Protein AF-A0A1E3PHH9-F1 (afdb_monomer_lite)

Sequence (94 aa):
MHPKLHEQRFKNCEDLVLALEECHAQNFIPRAFGLCNNISDDLTLCLRQVRKDAAKENMMKARERRKALEQRWKEIDEETYGKDMYLKNIAKKA

Foldseek 3Di:
DDDPCPDPLNPVLVVLVVLLVVQVVPDPVCVVVVVCVVSVVVSVVSVVVSVVVVVVVVVVVVVVVVVVVVVVVQVVCCVVQNPPNPNVVVVVVD

InterPro domains:
  IPR013892 Cytochrome c oxidase biogenesis protein Cmc1-like [PF08583] (1-70)

pLDDT: mean 87.53, std 9.21, range [51.81, 97.88]

Organism: NCBI:txid857566

Structure (mmCIF, N/CA/C/O backbone):
data_AF-A0A1E3PHH9-F1
#
_entry.id   AF-A0A1E3PHH9-F1
#
loop_
_atom_site.group_PDB
_atom_site.id
_atom_site.type_symbol
_atom_site.label_atom_id
_atom_site.label_alt_id
_atom_site.label_comp_id
_atom_site.label_asym_id
_atom_site.label_entity_id
_atom_site.label_seq_id
_atom_site.pdbx_PDB_ins_code
_atom_site.Cartn_x
_atom_site.Cartn_y
_atom_site.Cartn_z
_atom_site.occupancy
_atom_site.B_iso_or_equiv
_atom_site.auth_seq_id
_atom_site.auth_comp_id
_atom_site.auth_asym_id
_atom_site.auth_atom_id
_atom_site.pdbx_PDB_model_num
ATOM 1 N N . MET A 1 1 ? 14.308 -8.623 -12.612 1.00 51.81 1 MET A N 1
ATOM 2 C CA . MET A 1 1 ? 13.678 -9.682 -11.795 1.00 51.81 1 MET A CA 1
ATOM 3 C C . MET A 1 1 ? 12.429 -9.077 -11.187 1.00 51.81 1 MET A C 1
ATOM 5 O O . MET A 1 1 ? 12.540 -8.343 -10.212 1.00 51.81 1 MET A O 1
ATOM 9 N N . HIS A 1 2 ? 11.276 -9.274 -11.823 1.00 57.38 2 HIS A N 1
ATOM 10 C CA . HIS A 1 2 ? 10.011 -8.715 -11.350 1.00 57.38 2 HIS A CA 1
ATOM 11 C C . HIS A 1 2 ? 9.404 -9.676 -10.306 1.00 57.38 2 HIS A C 1
ATOM 13 O O . HIS A 1 2 ? 9.485 -10.891 -10.500 1.00 57.38 2 HIS A O 1
ATOM 19 N N . PRO A 1 3 ? 8.843 -9.192 -9.182 1.00 62.78 3 PRO A N 1
ATOM 20 C CA . PRO A 1 3 ? 8.026 -10.025 -8.294 1.00 62.78 3 PRO A CA 1
ATOM 21 C C . PRO A 1 3 ? 6.794 -10.595 -9.033 1.00 62.78 3 PRO A C 1
ATOM 23 O O . PRO A 1 3 ? 6.609 -10.364 -10.222 1.00 62.78 3 PRO A O 1
ATOM 26 N N . LYS A 1 4 ? 5.927 -11.362 -8.361 1.00 63.22 4 LYS A N 1
ATOM 27 C CA . LYS A 1 4 ? 4.693 -11.884 -8.979 1.00 63.22 4 LYS A CA 1
ATOM 28 C C . LYS A 1 4 ? 3.710 -10.741 -9.296 1.00 63.2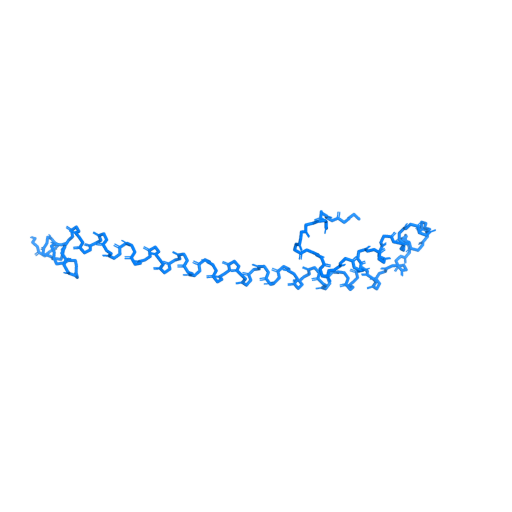2 4 LYS A C 1
ATOM 30 O O . LYS A 1 4 ? 2.824 -10.452 -8.498 1.00 63.22 4 LYS A O 1
ATOM 35 N N . LEU A 1 5 ? 3.870 -10.073 -10.442 1.00 69.50 5 LEU A N 1
ATOM 36 C CA . LEU A 1 5 ? 3.017 -8.950 -10.855 1.00 69.50 5 LEU A CA 1
ATOM 37 C C . LEU A 1 5 ? 1.666 -9.379 -11.452 1.00 69.50 5 LEU A C 1
ATOM 39 O O . LEU A 1 5 ? 0.803 -8.535 -11.638 1.00 69.50 5 LEU A O 1
ATOM 43 N N . HIS A 1 6 ? 1.423 -10.677 -11.652 1.00 65.75 6 HIS A N 1
ATOM 44 C CA . HIS A 1 6 ? 0.123 -11.192 -12.113 1.00 65.75 6 HIS A CA 1
ATOM 45 C C . HIS A 1 6 ? -0.988 -11.172 -11.044 1.00 65.75 6 HIS A C 1
ATOM 47 O O . HIS A 1 6 ? -2.103 -11.629 -11.294 1.00 65.75 6 HIS A O 1
ATOM 53 N N . GLU A 1 7 ? -0.719 -10.682 -9.831 1.00 74.06 7 GLU A N 1
ATOM 54 C CA . GLU A 1 7 ? -1.771 -10.515 -8.827 1.00 74.06 7 GLU A CA 1
ATOM 55 C C . GLU A 1 7 ? -2.735 -9.386 -9.226 1.00 74.06 7 GLU A C 1
ATOM 57 O O . GLU A 1 7 ? -2.317 -8.323 -9.681 1.00 74.06 7 GLU A O 1
ATOM 62 N N . GLN A 1 8 ? -4.036 -9.569 -8.965 1.00 78.12 8 GLN A N 1
ATOM 63 C CA . GLN A 1 8 ? -5.081 -8.595 -9.325 1.00 78.12 8 GLN A CA 1
ATOM 64 C C . GLN A 1 8 ? -4.810 -7.171 -8.809 1.00 78.12 8 GLN A C 1
ATOM 66 O O . GLN A 1 8 ? -5.212 -6.197 -9.439 1.00 78.12 8 GLN A O 1
ATOM 71 N N . ARG A 1 9 ? -4.103 -7.043 -7.682 1.00 79.44 9 ARG A N 1
ATOM 72 C CA . ARG A 1 9 ? -3.720 -5.760 -7.077 1.00 79.44 9 ARG A CA 1
ATOM 73 C C . ARG A 1 9 ? -2.775 -4.915 -7.941 1.00 79.44 9 ARG A C 1
ATOM 75 O O . ARG A 1 9 ? -2.664 -3.722 -7.690 1.00 79.44 9 ARG A O 1
ATOM 82 N N . PHE A 1 10 ? -2.072 -5.513 -8.905 1.00 83.44 10 PHE A N 1
ATOM 83 C CA . PHE A 1 10 ? -1.079 -4.830 -9.742 1.00 83.44 10 PHE A CA 1
ATOM 84 C C . PHE A 1 10 ? -1.568 -4.544 -11.164 1.00 83.44 10 PHE A C 1
ATOM 86 O O . PHE A 1 10 ? -0.803 -3.984 -11.941 1.00 83.44 10 PHE A O 1
ATOM 93 N N . LYS A 1 11 ? -2.834 -4.851 -11.491 1.00 85.00 11 LYS A N 1
ATOM 94 C CA . LYS A 1 11 ? -3.428 -4.579 -12.816 1.00 85.00 11 LYS A CA 1
ATOM 95 C C . LYS A 1 11 ? -3.243 -3.129 -13.272 1.00 85.00 11 LYS A C 1
ATOM 97 O O . LYS A 1 11 ? -2.988 -2.872 -14.435 1.00 85.00 11 LYS A O 1
ATOM 102 N N . ASN A 1 12 ? -3.279 -2.181 -12.337 1.00 86.69 12 ASN A N 1
ATOM 103 C CA . ASN A 1 12 ? -3.100 -0.757 -12.642 1.00 86.69 12 ASN A CA 1
ATOM 104 C C . ASN A 1 12 ? -1.678 -0.391 -13.103 1.00 86.69 12 ASN A C 1
ATOM 106 O O . ASN A 1 12 ? -1.466 0.724 -13.561 1.00 86.69 12 ASN A O 1
ATOM 110 N N . CYS A 1 13 ? -0.703 -1.286 -12.932 1.00 91.75 13 CYS A N 1
ATOM 111 C CA . CYS A 1 13 ? 0.673 -1.088 -13.378 1.00 91.75 13 CYS A CA 1
ATOM 112 C C . CYS A 1 13 ? 1.021 -1.948 -14.601 1.00 91.75 13 CYS A C 1
ATOM 114 O O . CYS A 1 13 ? 2.172 -1.912 -15.020 1.00 91.75 13 CYS A O 1
ATOM 116 N N . GLU A 1 14 ? 0.077 -2.727 -15.143 1.00 90.12 14 GLU A N 1
ATOM 117 C CA . GLU A 1 14 ? 0.315 -3.736 -16.188 1.00 90.12 14 GLU A CA 1
ATOM 118 C C . GLU A 1 14 ? 1.015 -3.153 -17.421 1.00 90.12 14 GLU A C 1
ATOM 120 O O . GLU A 1 14 ? 2.008 -3.71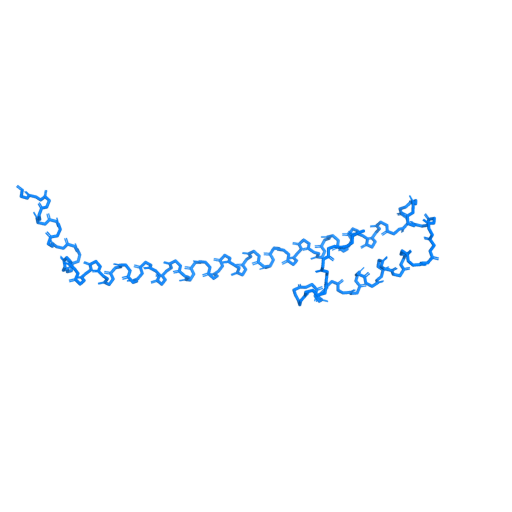8 -17.872 1.00 90.12 14 GLU A O 1
ATOM 125 N N . ASP A 1 15 ? 0.613 -1.964 -17.868 1.00 91.31 15 ASP A N 1
ATOM 126 C CA . ASP A 1 15 ? 1.231 -1.283 -19.013 1.00 91.31 15 ASP A CA 1
ATOM 127 C C . ASP A 1 15 ? 2.730 -1.004 -18.799 1.00 91.31 15 ASP A C 1
ATOM 129 O O . ASP A 1 15 ? 3.546 -1.208 -19.696 1.00 91.31 15 ASP A O 1
ATOM 133 N N . LEU A 1 16 ? 3.122 -0.594 -17.585 1.00 92.19 16 LEU A N 1
ATOM 134 C CA . LEU A 1 16 ? 4.525 -0.338 -17.230 1.00 92.19 16 LEU A CA 1
ATOM 135 C C . LEU A 1 16 ? 5.334 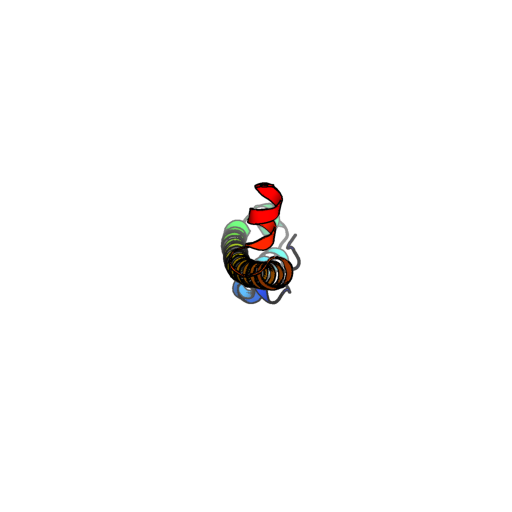-1.635 -17.123 1.00 92.19 16 LEU A C 1
ATOM 137 O O . LEU A 1 16 ? 6.533 -1.645 -17.398 1.00 92.19 16 LEU A O 1
ATOM 141 N N . VAL A 1 17 ? 4.687 -2.734 -16.728 1.00 89.94 17 VAL A N 1
ATOM 142 C CA . VAL A 1 17 ? 5.310 -4.064 -16.703 1.00 89.94 17 VAL A CA 1
ATOM 143 C C . VAL A 1 17 ? 5.586 -4.537 -18.114 1.00 89.94 17 VAL A C 1
ATOM 145 O O . VAL A 1 17 ? 6.716 -4.919 -18.402 1.00 89.94 17 VAL A O 1
ATOM 148 N N . LEU A 1 18 ? 4.582 -4.460 -18.987 1.00 90.38 18 LEU A N 1
ATOM 149 C CA . LEU A 1 18 ? 4.700 -4.850 -20.385 1.00 90.38 18 LEU A CA 1
ATOM 150 C C . LEU A 1 18 ? 5.767 -4.011 -21.095 1.00 90.38 18 LEU A C 1
ATOM 152 O O . LEU A 1 18 ? 6.632 -4.574 -21.758 1.00 90.38 18 LEU A O 1
ATOM 156 N N . ALA A 1 19 ? 5.791 -2.694 -20.871 1.00 90.81 19 ALA A N 1
ATOM 157 C CA . ALA A 1 19 ? 6.823 -1.816 -21.421 1.00 90.81 19 ALA A CA 1
ATOM 158 C C . ALA A 1 19 ? 8.238 -2.180 -20.930 1.00 90.81 19 ALA A C 1
ATOM 160 O O . ALA A 1 19 ? 9.202 -2.156 -21.700 1.00 90.81 19 ALA A O 1
ATOM 161 N N . LEU A 1 20 ? 8.388 -2.542 -19.651 1.00 90.62 20 LEU A N 1
ATOM 162 C CA . LEU A 1 20 ? 9.681 -2.950 -19.100 1.00 90.62 20 LEU A CA 1
ATOM 163 C C . LEU A 1 20 ? 10.117 -4.324 -19.630 1.00 90.62 20 LEU A C 1
ATOM 165 O O . LEU A 1 20 ? 11.302 -4.541 -19.891 1.00 90.62 20 LEU A O 1
ATOM 169 N N . GLU A 1 21 ? 9.174 -5.250 -19.796 1.00 89.38 21 GLU A N 1
ATOM 170 C CA . GLU A 1 21 ? 9.410 -6.562 -20.396 1.00 89.38 21 GLU A CA 1
ATOM 171 C C . GLU A 1 21 ? 9.811 -6.442 -21.862 1.00 89.38 21 GLU A C 1
ATOM 173 O O . GLU A 1 21 ? 10.793 -7.064 -22.264 1.00 89.38 21 GLU A O 1
ATOM 178 N N . GLU A 1 22 ? 9.137 -5.586 -22.626 1.00 90.31 22 GLU A N 1
ATOM 179 C CA . GLU A 1 22 ? 9.497 -5.282 -24.007 1.00 90.31 22 GLU A CA 1
ATOM 180 C C . GLU A 1 22 ? 10.911 -4.689 -24.087 1.00 90.31 22 GLU A C 1
ATOM 182 O O . GLU A 1 22 ? 11.746 -5.184 -24.845 1.00 90.31 22 GLU A O 1
ATOM 187 N N . CYS A 1 23 ? 11.242 -3.714 -23.232 1.00 89.19 23 CYS A N 1
ATOM 188 C CA . CYS A 1 23 ? 12.586 -3.127 -23.181 1.00 89.19 23 CYS A CA 1
ATOM 189 C C . CYS A 1 23 ? 13.666 -4.171 -22.847 1.00 89.19 23 CYS A C 1
ATOM 191 O O . CYS A 1 23 ? 14.751 -4.179 -23.434 1.00 89.19 23 CYS A O 1
ATOM 193 N N . HIS A 1 24 ? 13.369 -5.098 -21.932 1.00 88.31 24 HIS A N 1
ATOM 194 C CA . HIS A 1 24 ? 14.268 -6.202 -21.602 1.00 88.31 24 HIS A CA 1
ATOM 195 C C . HIS A 1 24 ? 14.355 -7.278 -22.695 1.00 88.31 24 HIS A C 1
ATOM 197 O O . HIS A 1 24 ? 15.388 -7.946 -22.780 1.00 88.31 24 HIS A O 1
ATOM 203 N N . ALA A 1 25 ? 13.305 -7.459 -23.500 1.00 89.12 25 ALA A N 1
ATOM 204 C CA . ALA A 1 25 ? 13.255 -8.423 -24.596 1.00 89.12 25 ALA A CA 1
ATOM 205 C C . ALA A 1 25 ? 13.993 -7.934 -25.852 1.00 89.12 25 ALA A C 1
ATOM 207 O O . ALA A 1 25 ? 14.501 -8.758 -26.608 1.00 89.12 25 ALA A O 1
ATOM 208 N N . GLN A 1 26 ? 14.089 -6.615 -26.060 1.00 84.75 26 GLN A N 1
ATOM 209 C CA . GLN A 1 26 ? 14.687 -6.034 -27.264 1.00 84.75 26 GLN A CA 1
ATOM 210 C C . GLN A 1 26 ? 16.179 -6.345 -27.424 1.00 84.75 26 GLN A C 1
ATOM 212 O O . GLN A 1 26 ? 16.580 -6.756 -28.505 1.00 84.75 26 GLN A O 1
ATOM 217 N N . ASN A 1 27 ? 17.016 -6.129 -26.399 1.00 80.62 27 ASN A N 1
ATOM 218 C CA . ASN A 1 27 ? 18.456 -6.420 -26.458 1.00 80.62 27 ASN A CA 1
ATOM 219 C C . ASN A 1 27 ? 19.104 -6.445 -25.059 1.00 80.62 27 ASN A C 1
ATOM 221 O O . ASN A 1 27 ? 18.672 -5.761 -24.133 1.00 80.62 27 ASN A O 1
ATOM 225 N N . PHE A 1 28 ? 20.221 -7.169 -24.907 1.00 83.00 28 PHE A N 1
ATOM 226 C CA . PHE A 1 28 ? 20.971 -7.221 -23.639 1.00 83.00 28 PHE A CA 1
ATOM 227 C C . PHE A 1 28 ? 21.639 -5.882 -23.275 1.00 83.00 28 PHE A C 1
ATOM 229 O O . PHE A 1 28 ? 21.694 -5.520 -22.103 1.00 83.00 28 PHE A O 1
ATOM 236 N N . ILE A 1 29 ? 22.113 -5.124 -24.270 1.00 83.31 29 ILE A N 1
ATOM 237 C CA . ILE A 1 29 ? 22.800 -3.834 -24.080 1.00 83.31 29 ILE A CA 1
ATOM 238 C C . ILE A 1 29 ? 21.913 -2.783 -23.381 1.00 83.31 29 ILE A C 1
ATOM 240 O O . ILE A 1 29 ? 22.329 -2.288 -22.336 1.00 83.31 29 ILE A O 1
ATOM 244 N N . PRO A 1 30 ? 20.694 -2.449 -23.847 1.00 80.50 30 PRO A N 1
ATOM 245 C CA . PRO A 1 30 ? 19.848 -1.469 -23.162 1.00 80.50 30 PRO A CA 1
ATOM 246 C C . PRO A 1 30 ? 19.497 -1.855 -21.727 1.00 80.50 30 PRO A C 1
ATOM 248 O O . PRO A 1 30 ? 19.455 -0.993 -20.849 1.00 80.50 30 PRO A O 1
ATOM 251 N N . ARG A 1 31 ? 19.360 -3.153 -21.455 1.00 80.94 31 ARG A N 1
ATOM 252 C CA . ARG A 1 31 ? 19.201 -3.672 -20.098 1.00 80.94 31 ARG A CA 1
ATOM 253 C C . ARG A 1 31 ? 20.468 -3.511 -19.248 1.00 80.94 31 ARG A C 1
ATOM 255 O O . ARG A 1 31 ? 20.366 -3.143 -18.084 1.00 80.94 31 ARG A O 1
ATOM 262 N N . ALA A 1 32 ? 21.646 -3.794 -19.803 1.00 84.75 32 ALA A N 1
ATOM 263 C CA . ALA A 1 32 ? 22.918 -3.739 -19.082 1.00 84.75 32 ALA A CA 1
ATOM 264 C C . ALA A 1 32 ? 23.392 -2.302 -18.801 1.00 84.75 32 ALA A C 1
ATOM 266 O O . ALA A 1 32 ? 23.987 -2.050 -17.757 1.00 84.75 32 ALA A O 1
ATOM 267 N N . PHE A 1 33 ? 23.102 -1.364 -19.705 1.00 88.50 33 PHE A N 1
ATOM 268 C CA . PHE A 1 33 ? 23.517 0.039 -19.597 1.00 88.50 33 PHE A CA 1
ATOM 269 C C . PHE A 1 33 ? 22.438 0.966 -19.012 1.00 88.50 33 PHE A C 1
ATOM 271 O O . PHE A 1 33 ? 22.649 2.173 -18.939 1.00 88.50 33 PHE A O 1
ATOM 278 N N . GLY A 1 34 ? 21.293 0.429 -18.574 1.00 86.81 34 GLY A N 1
ATOM 279 C CA . GLY A 1 34 ? 20.258 1.211 -17.886 1.00 86.81 34 GLY A CA 1
ATOM 280 C C . GLY A 1 34 ? 19.395 2.089 -18.798 1.00 86.81 34 GLY A C 1
ATOM 281 O O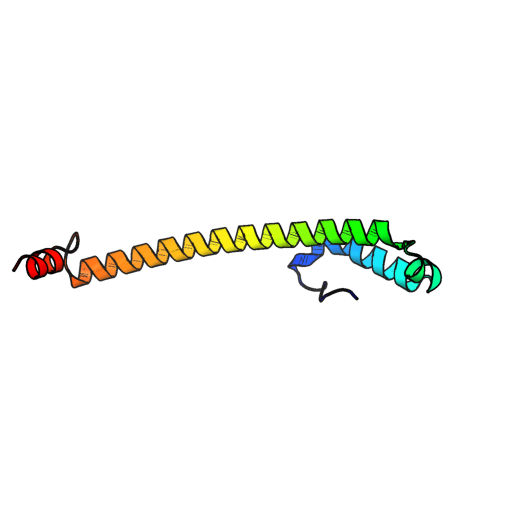 . GLY A 1 34 ? 18.776 3.041 -18.331 1.00 86.81 34 GLY A O 1
ATOM 282 N N . LEU A 1 35 ? 19.300 1.773 -20.092 1.00 88.31 35 LEU A N 1
ATOM 283 C CA . LEU A 1 35 ? 18.419 2.491 -21.025 1.00 88.31 35 LEU A CA 1
ATOM 284 C C . LEU A 1 35 ? 16.926 2.292 -20.689 1.00 88.31 35 LEU A C 1
ATOM 286 O O . LEU A 1 35 ? 16.102 3.127 -21.048 1.00 88.31 35 LEU A O 1
ATOM 290 N N . CYS A 1 36 ? 16.583 1.235 -19.943 1.00 89.44 36 CYS A N 1
ATOM 291 C CA . CYS A 1 36 ? 15.224 0.970 -19.454 1.00 89.44 36 CYS A CA 1
ATOM 292 C C . CYS A 1 36 ? 14.902 1.634 -18.091 1.00 89.44 36 CYS A C 1
ATOM 294 O O . CYS A 1 36 ? 13.839 1.369 -17.528 1.00 89.44 36 CYS A O 1
ATOM 296 N N . ASN A 1 37 ? 15.794 2.463 -17.524 1.00 90.25 37 ASN A N 1
ATOM 297 C CA . ASN A 1 37 ? 15.650 2.967 -16.147 1.00 90.25 37 ASN A CA 1
ATOM 298 C C . ASN A 1 37 ? 14.406 3.837 -15.939 1.00 90.25 37 ASN A C 1
ATOM 300 O O . ASN A 1 37 ? 13.728 3.662 -14.936 1.00 90.25 37 ASN A O 1
ATOM 304 N N . ASN A 1 38 ? 14.051 4.692 -16.902 1.00 92.00 38 ASN A N 1
ATOM 305 C CA . ASN A 1 38 ? 12.861 5.545 -16.786 1.00 92.00 38 ASN A CA 1
ATOM 306 C C . ASN A 1 38 ? 11.586 4.706 -16.582 1.00 92.00 38 ASN A C 1
ATOM 308 O O . ASN A 1 38 ? 10.806 4.958 -15.670 1.00 92.00 38 ASN A O 1
ATOM 312 N N . ILE A 1 39 ? 11.431 3.636 -17.372 1.00 91.06 39 ILE A N 1
ATOM 313 C CA . ILE A 1 39 ? 10.293 2.709 -17.273 1.00 91.06 39 ILE A CA 1
ATOM 314 C C . ILE A 1 39 ? 10.321 1.975 -15.923 1.00 91.06 39 ILE A C 1
ATOM 316 O O . ILE A 1 39 ? 9.290 1.779 -15.280 1.00 91.06 39 ILE A O 1
ATOM 320 N N . SER A 1 40 ? 11.514 1.579 -15.469 1.00 89.94 40 SER A N 1
ATOM 321 C CA . SER A 1 40 ? 11.707 0.933 -14.166 1.00 89.94 40 SER A CA 1
ATOM 322 C C . SER A 1 40 ? 11.346 1.856 -12.993 1.00 89.94 40 SER A C 1
ATOM 324 O O . SER A 1 40 ? 10.767 1.401 -11.998 1.00 89.94 40 SER A O 1
ATOM 326 N N . ASP A 1 41 ? 11.665 3.143 -13.093 1.00 94.00 41 ASP A N 1
ATOM 327 C CA . ASP A 1 41 ? 11.349 4.147 -12.079 1.00 94.00 41 ASP A CA 1
ATOM 328 C C . ASP A 1 41 ? 9.840 4.403 -12.019 1.00 94.00 41 ASP A C 1
ATOM 330 O O . ASP A 1 41 ? 9.248 4.349 -10.935 1.00 94.00 41 ASP A O 1
ATOM 334 N N . ASP A 1 42 ? 9.192 4.547 -13.175 1.00 94.00 42 ASP A N 1
ATOM 335 C CA . ASP A 1 42 ? 7.738 4.688 -13.274 1.00 94.00 42 ASP A CA 1
ATOM 336 C C . ASP A 1 42 ? 7.016 3.467 -12.691 1.00 94.00 42 ASP A C 1
ATOM 338 O O . ASP A 1 42 ? 6.102 3.598 -11.865 1.00 94.00 42 ASP A O 1
ATOM 342 N N . LEU A 1 43 ? 7.474 2.257 -13.032 1.00 92.62 43 LEU A N 1
ATOM 343 C CA . LEU A 1 43 ? 6.938 1.021 -12.464 1.00 92.62 43 LEU A CA 1
ATOM 344 C C . LEU A 1 43 ? 7.114 0.987 -10.939 1.00 92.62 43 LEU A C 1
ATOM 346 O O . LEU A 1 43 ? 6.201 0.593 -10.207 1.00 92.62 43 LEU A O 1
ATOM 350 N N . THR A 1 44 ? 8.262 1.438 -10.431 1.00 92.44 44 THR A N 1
ATOM 351 C CA . THR A 1 44 ? 8.534 1.502 -8.988 1.00 92.44 44 THR A CA 1
ATOM 352 C C . THR A 1 44 ? 7.574 2.453 -8.275 1.00 92.44 44 THR A C 1
ATOM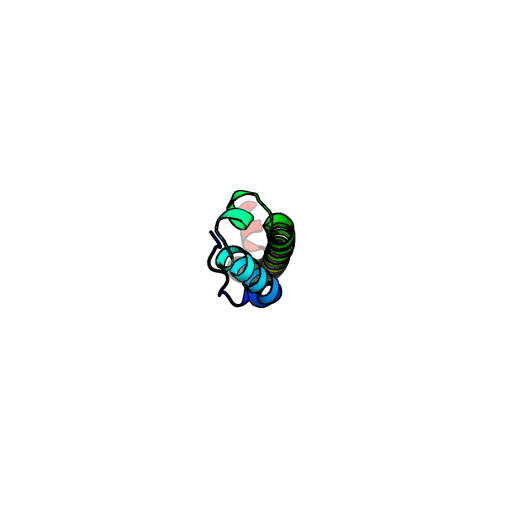 354 O O . THR A 1 44 ? 7.053 2.119 -7.201 1.00 92.44 44 THR A O 1
ATOM 357 N N . LEU A 1 45 ? 7.296 3.616 -8.865 1.00 94.12 45 LEU A N 1
ATOM 358 C CA . LEU A 1 45 ? 6.330 4.579 -8.339 1.00 94.12 45 LEU A CA 1
ATOM 359 C C . LEU A 1 45 ? 4.912 4.000 -8.331 1.00 94.12 45 LEU A C 1
ATOM 361 O O . LEU A 1 45 ? 4.230 4.079 -7.302 1.00 94.12 45 LEU A O 1
ATOM 365 N N . CYS A 1 46 ? 4.505 3.340 -9.417 1.00 93.81 46 CYS A N 1
ATOM 366 C CA . CYS A 1 46 ? 3.204 2.684 -9.513 1.00 93.81 46 CYS A CA 1
ATOM 367 C C . CYS A 1 46 ? 3.028 1.603 -8.433 1.00 93.81 46 CYS A C 1
ATOM 369 O O . CYS A 1 46 ? 2.080 1.634 -7.641 1.00 93.81 46 CYS A O 1
ATOM 371 N N . LEU A 1 47 ? 3.997 0.690 -8.299 1.00 92.00 47 LEU A N 1
ATOM 372 C CA . LEU A 1 47 ? 3.959 -0.374 -7.290 1.00 92.00 47 LEU A CA 1
ATOM 373 C C . LEU A 1 47 ? 3.972 0.174 -5.859 1.00 92.00 47 LEU A C 1
ATOM 375 O O . LEU A 1 47 ? 3.333 -0.387 -4.961 1.00 92.00 47 LEU A O 1
ATOM 379 N N . ARG A 1 48 ? 4.689 1.277 -5.619 1.00 92.88 48 ARG A N 1
ATOM 380 C CA . ARG A 1 48 ? 4.679 1.962 -4.323 1.00 92.88 48 ARG A CA 1
ATOM 381 C C . ARG A 1 48 ? 3.289 2.500 -3.999 1.00 92.88 48 ARG A C 1
ATOM 383 O O . ARG A 1 48 ? 2.878 2.400 -2.841 1.00 92.88 48 ARG A O 1
ATOM 390 N N . GLN A 1 49 ? 2.572 3.033 -4.983 1.00 93.31 49 GLN A N 1
ATOM 391 C CA . GLN A 1 49 ? 1.212 3.516 -4.784 1.00 93.31 49 GLN A CA 1
ATOM 392 C C . GLN A 1 49 ? 0.251 2.369 -4.449 1.00 93.31 49 GLN A C 1
ATOM 394 O O . GLN A 1 49 ? -0.406 2.419 -3.412 1.00 93.31 49 GLN A O 1
ATOM 399 N N . VAL A 1 50 ? 0.300 1.264 -5.200 1.00 92.06 50 VAL A N 1
ATOM 400 C CA . VAL A 1 50 ? -0.486 0.051 -4.903 1.00 92.06 50 VAL A CA 1
ATOM 401 C C . VAL A 1 50 ? -0.250 -0.453 -3.473 1.00 92.06 50 VAL A C 1
ATOM 403 O O . VAL A 1 50 ? -1.182 -0.859 -2.775 1.00 92.06 50 VAL A O 1
ATOM 406 N N . ARG A 1 51 ? 1.001 -0.434 -2.991 1.00 91.50 51 ARG A N 1
ATOM 407 C CA . ARG A 1 51 ? 1.319 -0.817 -1.603 1.00 91.50 51 ARG A CA 1
ATOM 408 C C . ARG A 1 51 ? 0.678 0.123 -0.582 1.00 91.50 51 ARG A C 1
ATOM 410 O O . ARG A 1 51 ? 0.188 -0.361 0.437 1.00 91.50 51 ARG A O 1
ATOM 417 N N . LYS A 1 52 ? 0.677 1.435 -0.836 1.00 94.56 52 LYS A N 1
ATOM 418 C CA . LYS A 1 52 ? 0.034 2.424 0.044 1.00 94.56 52 LYS A CA 1
ATOM 419 C C . LYS A 1 52 ? -1.477 2.222 0.101 1.00 94.56 52 LYS A C 1
ATOM 421 O O . LYS A 1 52 ? -2.040 2.245 1.193 1.00 94.56 52 LYS A O 1
ATOM 426 N N . ASP A 1 53 ? -2.109 1.975 -1.040 1.00 93.19 53 ASP A N 1
ATOM 427 C CA . ASP A 1 53 ? -3.558 1.790 -1.117 1.00 93.19 53 ASP A CA 1
ATOM 428 C C . ASP A 1 53 ? -3.993 0.512 -0.390 1.00 93.19 53 ASP A C 1
ATOM 430 O O . ASP A 1 53 ? -4.883 0.556 0.461 1.00 93.19 53 ASP A O 1
ATOM 434 N N . ALA A 1 54 ? -3.267 -0.592 -0.591 1.00 91.75 54 ALA A N 1
ATOM 435 C CA . ALA A 1 54 ? -3.490 -1.828 0.159 1.00 91.75 54 ALA A CA 1
ATOM 436 C C . ALA A 1 54 ? -3.275 -1.642 1.674 1.00 91.75 54 ALA A C 1
ATOM 438 O O . ALA A 1 54 ? -4.041 -2.159 2.488 1.00 91.75 54 ALA A O 1
ATOM 439 N N . ALA A 1 55 ? -2.248 -0.887 2.083 1.00 94.88 55 ALA A N 1
ATOM 440 C CA . ALA A 1 55 ? -2.011 -0.589 3.495 1.00 94.88 55 ALA A CA 1
ATOM 441 C C . ALA A 1 55 ? -3.154 0.240 4.103 1.00 94.88 55 ALA A C 1
ATOM 443 O O . ALA A 1 55 ? -3.585 -0.033 5.226 1.00 94.88 55 ALA A O 1
ATOM 444 N N . LYS A 1 56 ? -3.683 1.215 3.355 1.00 96.19 56 LYS A N 1
ATOM 445 C CA . LYS A 1 56 ? -4.835 2.021 3.769 1.00 96.19 56 LYS A CA 1
ATOM 446 C C . LYS A 1 56 ? -6.083 1.157 3.939 1.00 96.19 56 LYS A C 1
ATOM 448 O O . LYS A 1 56 ? -6.751 1.264 4.965 1.00 96.19 56 LYS A O 1
ATOM 453 N N . GLU A 1 57 ? -6.371 0.278 2.985 1.00 95.75 57 GLU A N 1
ATOM 454 C CA . GLU A 1 57 ? -7.500 -0.653 3.061 1.00 95.75 57 GLU A CA 1
ATOM 455 C C . GLU A 1 57 ? -7.384 -1.596 4.266 1.00 95.75 57 GLU A C 1
ATOM 457 O O . GLU A 1 57 ? -8.321 -1.727 5.056 1.00 95.75 57 GLU A O 1
ATOM 462 N N . ASN A 1 58 ? -6.206 -2.188 4.471 1.00 96.19 58 ASN A N 1
ATOM 463 C CA . ASN A 1 58 ? -5.943 -3.059 5.614 1.00 96.19 58 ASN A CA 1
ATOM 464 C C . ASN A 1 58 ? -6.086 -2.319 6.946 1.00 96.19 58 ASN A C 1
ATOM 466 O O . ASN A 1 58 ? -6.644 -2.869 7.894 1.00 96.19 58 ASN A O 1
ATOM 470 N N . MET A 1 59 ? -5.639 -1.063 7.022 1.00 97.38 59 MET A N 1
ATOM 471 C CA . MET A 1 59 ? -5.824 -0.232 8.209 1.00 97.38 59 MET A CA 1
ATOM 472 C C . MET A 1 59 ? -7.311 0.023 8.493 1.00 97.38 59 MET A C 1
ATOM 474 O O . MET A 1 59 ? -7.722 -0.040 9.652 1.00 97.38 59 MET A O 1
ATOM 478 N N . MET A 1 60 ? -8.126 0.297 7.470 1.00 97.62 60 MET A N 1
ATOM 479 C CA . MET A 1 60 ? -9.573 0.486 7.640 1.00 97.62 60 MET A CA 1
ATOM 480 C C . MET A 1 60 ? -10.237 -0.795 8.155 1.00 97.62 60 MET A C 1
ATOM 482 O O . MET A 1 60 ? -10.874 -0.767 9.208 1.00 97.62 60 MET A O 1
ATOM 486 N N . LYS A 1 61 ? -9.969 -1.933 7.508 1.00 97.88 61 LYS A N 1
ATOM 487 C CA . LYS A 1 61 ? -10.469 -3.251 7.932 1.00 97.88 61 LYS A CA 1
ATOM 488 C C . LYS A 1 61 ? -10.030 -3.610 9.353 1.00 97.88 61 LYS A C 1
ATOM 490 O O . LYS A 1 61 ? -10.814 -4.139 10.137 1.00 97.88 61 LYS A O 1
ATOM 495 N N . ALA A 1 62 ? -8.785 -3.310 9.722 1.00 97.75 62 ALA A N 1
ATOM 496 C CA . ALA A 1 62 ? -8.282 -3.545 11.073 1.00 97.75 62 ALA A CA 1
ATOM 497 C C . ALA A 1 62 ? -9.012 -2.688 12.119 1.00 97.75 62 ALA A C 1
ATOM 499 O O . ALA A 1 62 ? -9.338 -3.183 13.197 1.00 97.75 62 ALA A O 1
ATOM 500 N N . ARG A 1 63 ? -9.315 -1.421 11.803 1.00 97.31 63 ARG A N 1
ATOM 501 C CA . ARG A 1 63 ? -10.097 -0.540 12.687 1.00 97.31 63 ARG A CA 1
ATOM 502 C C . ARG A 1 63 ? -11.520 -1.052 12.881 1.00 97.31 63 ARG A C 1
ATOM 504 O O . ARG A 1 63 ? -11.999 -1.048 14.010 1.00 97.31 63 ARG A O 1
ATOM 511 N N . GLU A 1 64 ? -12.176 -1.507 11.819 1.00 97.56 64 GLU A N 1
ATOM 512 C CA . GLU A 1 64 ? -13.519 -2.097 11.894 1.00 97.56 64 GLU A CA 1
ATOM 513 C C . GLU A 1 64 ? -13.529 -3.359 12.756 1.00 97.56 64 GLU A C 1
ATOM 515 O O . GLU A 1 64 ? -14.319 -3.460 13.693 1.00 97.56 64 GLU A O 1
ATOM 520 N N . ARG A 1 65 ? -12.584 -4.276 12.516 1.00 96.94 65 ARG A N 1
ATOM 521 C CA . ARG A 1 65 ? -12.421 -5.489 13.330 1.00 96.94 65 ARG A CA 1
ATOM 522 C C . ARG A 1 65 ? -12.168 -5.165 14.798 1.00 96.94 65 ARG A C 1
ATOM 524 O O . ARG A 1 65 ? -12.752 -5.806 15.663 1.00 96.94 65 ARG A O 1
ATOM 531 N N . ARG A 1 66 ? -11.338 -4.157 15.089 1.00 96.94 66 ARG A N 1
ATOM 532 C CA . ARG A 1 66 ? -11.066 -3.724 16.465 1.00 96.94 66 ARG A CA 1
ATOM 533 C C . ARG A 1 66 ? -12.317 -3.176 17.149 1.00 96.94 66 ARG A C 1
ATOM 535 O O . ARG A 1 66 ? -12.560 -3.531 18.293 1.00 96.94 66 ARG A O 1
ATOM 542 N N . LYS A 1 67 ? -13.114 -2.356 16.456 1.00 97.12 67 LYS A N 1
ATOM 543 C CA . LYS A 1 67 ? -14.387 -1.841 16.987 1.00 97.12 67 LYS A CA 1
ATOM 544 C C . LYS A 1 67 ? -15.370 -2.971 17.285 1.00 97.12 67 LYS A C 1
ATOM 546 O O . LYS A 1 67 ? -15.938 -2.996 18.369 1.00 97.12 67 LYS A O 1
ATOM 551 N N . ALA A 1 68 ? -15.527 -3.911 16.353 1.00 96.62 68 ALA A N 1
ATOM 552 C CA . ALA A 1 68 ? -16.399 -5.066 16.543 1.00 96.62 68 ALA A CA 1
ATOM 553 C C . ALA A 1 68 ? -15.934 -5.933 17.722 1.00 96.62 68 ALA A C 1
ATOM 555 O O . ALA A 1 68 ? -16.743 -6.329 18.552 1.00 96.62 68 ALA A O 1
ATOM 556 N N . LEU A 1 69 ? -14.625 -6.179 17.839 1.00 96.69 69 LEU A N 1
ATOM 557 C CA . LEU A 1 69 ? -14.058 -6.920 18.963 1.00 96.69 69 LEU A CA 1
ATOM 558 C C . LEU A 1 69 ? -14.311 -6.208 20.297 1.00 96.69 69 LEU A C 1
ATOM 560 O O . LEU A 1 69 ? -14.756 -6.843 21.242 1.00 96.69 69 LEU A O 1
ATOM 564 N N . GLU A 1 70 ? -14.073 -4.898 20.367 1.00 95.88 70 GLU A N 1
ATOM 565 C CA . GLU A 1 70 ? -14.300 -4.111 21.583 1.00 95.88 70 GLU A CA 1
ATOM 566 C C . GLU A 1 70 ? -15.777 -4.115 22.002 1.00 95.88 70 GLU A C 1
ATOM 568 O O . GLU A 1 70 ? -16.073 -4.231 23.187 1.00 95.88 70 GLU A O 1
ATOM 573 N N . GLN A 1 71 ? -16.705 -4.039 21.044 1.00 95.06 71 GLN A N 1
ATOM 574 C CA . GLN A 1 71 ? -18.141 -4.167 21.314 1.00 95.06 71 GLN A CA 1
ATOM 575 C C . GLN A 1 71 ? -18.485 -5.545 21.880 1.00 95.06 71 GLN A C 1
ATOM 577 O O . GLN A 1 71 ? -19.131 -5.625 22.918 1.00 95.06 71 GLN A O 1
ATOM 582 N N . ARG A 1 72 ? -17.982 -6.623 21.266 1.00 94.81 72 ARG A N 1
ATOM 583 C CA . ARG A 1 72 ? -18.183 -7.989 21.776 1.00 94.81 72 ARG A CA 1
ATOM 584 C C . ARG A 1 72 ? -17.619 -8.180 23.179 1.00 94.81 72 ARG A C 1
ATOM 586 O O . ARG A 1 72 ? -18.235 -8.845 23.997 1.00 94.81 72 ARG A O 1
ATOM 593 N N . TRP A 1 73 ? -16.453 -7.606 23.461 1.00 92.75 73 TRP A N 1
ATOM 594 C CA . TRP A 1 73 ? -15.847 -7.692 24.788 1.00 92.75 73 TRP A CA 1
ATOM 595 C C . TRP A 1 73 ? -16.683 -6.945 25.825 1.00 92.75 73 TRP A C 1
ATOM 597 O O . TRP A 1 73 ? -16.897 -7.486 26.900 1.00 92.75 73 TRP A O 1
ATOM 607 N N . LYS A 1 74 ? -17.222 -5.767 25.480 1.00 91.81 74 LYS A N 1
ATOM 608 C CA . LYS A 1 74 ? -18.164 -5.028 26.337 1.00 91.81 74 LYS A CA 1
ATOM 609 C C . LYS A 1 74 ? -19.440 -5.821 26.615 1.00 91.81 74 LYS A C 1
ATOM 611 O O . LYS A 1 74 ? -19.851 -5.883 27.763 1.00 91.81 74 LYS A O 1
ATOM 616 N N . GLU A 1 75 ? -20.024 -6.455 25.597 1.00 91.38 75 GLU A N 1
ATOM 617 C CA . GLU A 1 75 ? -21.206 -7.318 25.757 1.00 91.38 75 GLU A CA 1
ATOM 618 C C . GLU A 1 75 ? -20.930 -8.466 26.745 1.00 91.38 75 GLU A C 1
ATOM 620 O O . GLU A 1 75 ? -21.704 -8.679 27.674 1.00 91.38 75 GLU A O 1
ATOM 625 N N . ILE A 1 76 ? -19.797 -9.161 26.592 1.00 90.88 76 ILE A N 1
ATOM 626 C CA . ILE A 1 76 ? -19.394 -10.263 27.484 1.00 90.88 76 ILE A CA 1
ATOM 627 C C . ILE A 1 76 ? -19.133 -9.757 28.909 1.00 90.88 76 ILE A C 1
ATOM 629 O O . ILE A 1 76 ? -19.538 -10.387 29.885 1.00 90.88 76 ILE A O 1
ATOM 633 N N . ASP A 1 77 ? -18.448 -8.626 29.042 1.00 89.94 77 ASP A N 1
ATOM 634 C CA . ASP A 1 77 ? -18.148 -7.993 30.325 1.00 89.94 77 ASP A CA 1
ATOM 635 C C . ASP A 1 77 ? -19.438 -7.576 31.062 1.00 89.94 77 ASP A C 1
ATOM 637 O O . ASP A 1 77 ? -19.576 -7.819 32.263 1.00 89.94 77 ASP A O 1
ATOM 641 N N . GLU A 1 78 ? -20.418 -7.012 30.350 1.00 89.38 78 GLU A N 1
ATOM 642 C CA . GLU A 1 78 ? -21.728 -6.655 30.905 1.00 89.38 78 GLU A CA 1
ATOM 643 C C . GLU A 1 78 ? -22.563 -7.887 31.285 1.00 89.38 78 GLU A C 1
ATOM 645 O O . GLU A 1 78 ? -23.206 -7.881 32.336 1.00 89.38 78 GLU A O 1
ATOM 650 N N . GLU A 1 79 ? -22.532 -8.953 30.480 1.00 87.81 79 GLU A N 1
ATOM 651 C CA . GLU A 1 79 ? -23.211 -10.219 30.787 1.00 87.81 79 GLU A CA 1
ATOM 652 C C . GLU A 1 79 ? -22.616 -10.892 32.035 1.00 87.81 79 GLU A C 1
ATOM 654 O O . GLU A 1 79 ? -23.345 -11.401 32.885 1.00 87.81 79 GLU A O 1
ATOM 659 N N . THR A 1 80 ? -21.289 -10.866 32.178 1.00 87.88 80 THR A N 1
ATOM 660 C CA . THR A 1 80 ? -20.580 -11.568 33.261 1.00 87.88 80 THR A CA 1
ATOM 661 C C . THR A 1 80 ? -20.533 -10.791 34.575 1.00 87.88 80 THR A C 1
ATOM 663 O O . THR A 1 80 ? -20.623 -11.396 35.644 1.00 87.88 80 THR A O 1
ATOM 666 N N . TYR A 1 81 ? -20.399 -9.463 34.532 1.00 85.94 81 TYR A N 1
ATOM 667 C CA . TYR A 1 81 ? -20.217 -8.631 35.729 1.00 85.94 81 TYR A CA 1
ATOM 668 C C . TYR A 1 81 ? -21.360 -7.639 35.981 1.00 85.94 81 TYR A C 1
ATOM 670 O O . TYR A 1 81 ? -21.287 -6.854 36.933 1.00 85.94 81 TYR A O 1
ATOM 678 N N . GLY A 1 82 ? -22.418 -7.672 35.171 1.00 84.25 82 GLY A N 1
ATOM 679 C CA . GLY A 1 82 ? -23.495 -6.689 35.201 1.00 84.25 82 GLY A CA 1
ATOM 680 C C . GLY A 1 82 ? -23.075 -5.341 34.606 1.00 84.25 82 GLY A C 1
ATOM 681 O O . GLY A 1 82 ? -21.903 -5.096 34.306 1.00 84.25 82 GLY A O 1
ATOM 682 N N . LYS A 1 83 ? -24.049 -4.436 34.458 1.00 82.75 83 LYS A N 1
ATOM 683 C CA . LYS A 1 83 ? -23.845 -3.107 33.861 1.00 82.75 83 LYS A CA 1
ATOM 684 C C . LYS A 1 83 ? -22.648 -2.377 34.487 1.00 82.75 83 LYS A C 1
ATOM 686 O O . LYS A 1 83 ? -22.517 -2.340 35.710 1.00 82.75 83 LYS A O 1
ATOM 691 N N . ASP A 1 84 ? -21.791 -1.799 33.645 1.00 80.50 84 ASP A N 1
ATOM 692 C CA . ASP A 1 84 ? -20.591 -1.052 34.051 1.00 80.50 84 ASP A CA 1
ATOM 693 C C . ASP A 1 84 ? -19.646 -1.834 34.993 1.00 80.50 84 ASP A C 1
ATOM 695 O O . ASP A 1 84 ? -18.992 -1.259 35.870 1.00 80.50 84 ASP A O 1
ATOM 699 N N . MET A 1 85 ? -19.558 -3.161 34.829 1.00 81.25 85 MET A N 1
ATOM 700 C CA . MET A 1 85 ? -18.713 -4.046 35.646 1.00 81.25 85 MET A CA 1
ATOM 701 C C . MET A 1 85 ? -19.058 -4.019 37.144 1.00 81.25 85 MET A C 1
ATOM 703 O O . MET A 1 85 ? -18.181 -4.202 37.997 1.00 81.25 85 MET A O 1
ATOM 707 N N . TYR A 1 86 ? -20.323 -3.767 37.484 1.00 82.12 86 TYR A N 1
ATOM 708 C CA . TYR A 1 86 ? -20.800 -3.572 38.855 1.00 82.12 86 TYR A CA 1
ATOM 709 C C . TYR A 1 86 ? -20.311 -4.645 39.841 1.00 82.12 86 TYR A C 1
ATOM 711 O O . TYR A 1 86 ? -19.722 -4.312 40.873 1.00 82.12 86 TYR A O 1
ATOM 719 N N . LEU A 1 87 ? -20.474 -5.927 39.504 1.00 82.81 87 LEU A N 1
ATOM 720 C CA . LEU A 1 87 ? -20.095 -7.047 40.372 1.00 82.81 87 LEU A CA 1
ATOM 721 C C . LEU A 1 87 ? -18.580 -7.110 40.601 1.00 82.81 87 LEU A C 1
ATOM 723 O O . LEU A 1 87 ? -18.132 -7.323 41.728 1.00 82.81 87 LEU A O 1
ATOM 727 N N . LYS A 1 88 ? -17.774 -6.847 39.565 1.00 84.31 88 LYS A N 1
ATOM 728 C CA . LYS A 1 88 ? -16.307 -6.795 39.683 1.00 84.31 88 LYS A CA 1
ATOM 729 C C . LYS A 1 88 ? -15.855 -5.645 40.580 1.00 84.31 88 LYS A C 1
ATOM 731 O O . LYS A 1 88 ? -14.924 -5.794 41.369 1.00 84.31 88 LYS A O 1
ATOM 736 N N . ASN A 1 89 ? -16.519 -4.498 40.462 1.00 85.50 89 ASN A N 1
ATOM 737 C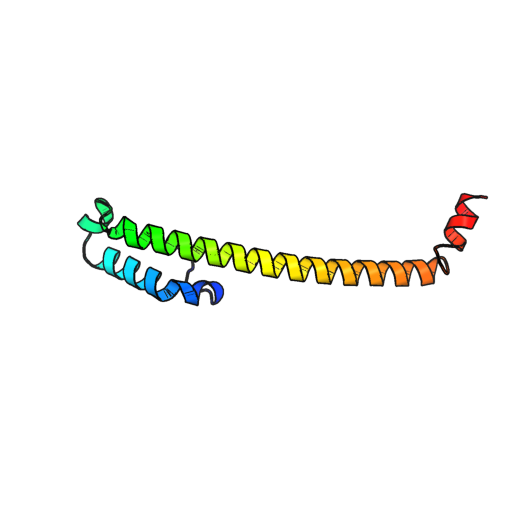 CA . ASN A 1 89 ? -16.213 -3.309 41.250 1.00 85.50 89 ASN A CA 1
ATOM 738 C C . ASN A 1 89 ? -16.583 -3.484 42.728 1.00 85.50 89 ASN A C 1
ATOM 740 O O . ASN A 1 89 ? -15.870 -2.962 43.584 1.00 85.50 89 ASN A O 1
ATOM 744 N N . ILE A 1 90 ? -17.652 -4.227 43.033 1.00 85.81 90 ILE A N 1
ATOM 745 C CA . ILE A 1 90 ? -17.982 -4.617 44.411 1.00 85.81 90 ILE A CA 1
ATOM 746 C C . ILE A 1 90 ? -16.937 -5.584 44.955 1.00 85.81 90 ILE A C 1
ATOM 748 O O . ILE A 1 90 ? -16.373 -5.319 46.011 1.00 85.81 90 ILE A O 1
ATOM 752 N N . ALA A 1 91 ? -16.635 -6.662 44.226 1.00 85.19 91 ALA A N 1
ATOM 753 C CA . ALA A 1 91 ? -15.685 -7.679 44.674 1.00 85.19 91 ALA A CA 1
ATOM 754 C C . ALA A 1 91 ? -14.279 -7.115 44.943 1.00 85.19 91 ALA A C 1
ATOM 756 O O . ALA A 1 91 ? -13.575 -7.617 45.804 1.00 85.19 91 ALA A O 1
ATOM 757 N N . LYS A 1 92 ? -13.872 -6.056 44.230 1.00 83.75 92 LYS A N 1
ATOM 758 C CA . LYS A 1 92 ? -12.588 -5.367 44.444 1.00 83.75 92 LYS A CA 1
ATOM 759 C C . LYS A 1 92 ? -12.581 -4.421 45.658 1.00 83.75 92 LYS A C 1
ATOM 761 O O . LYS A 1 92 ? -11.509 -4.012 46.095 1.00 83.75 92 LYS A O 1
ATOM 766 N N . LYS A 1 93 ? -13.755 -3.995 46.132 1.00 74.69 93 LYS A N 1
ATOM 767 C CA . LYS A 1 93 ? -13.914 -3.090 47.284 1.00 74.69 93 LYS A CA 1
ATOM 768 C C . LYS A 1 93 ? -14.127 -3.829 48.610 1.00 74.69 93 LYS A C 1
ATOM 770 O O . LYS A 1 93 ? -14.014 -3.181 49.647 1.00 74.69 93 LYS A O 1
ATOM 775 N N . ALA A 1 94 ? -14.484 -5.112 48.555 1.00 61.53 94 ALA A N 1
ATOM 776 C CA . ALA A 1 94 ? -14.550 -6.017 49.701 1.00 61.53 94 ALA A CA 1
ATOM 777 C C . ALA A 1 94 ? -13.149 -6.525 50.067 1.00 61.53 94 ALA A C 1
ATOM 779 O O . ALA A 1 94 ? -12.908 -6.705 51.279 1.00 61.53 94 ALA A O 1
#

Secondary structure (DSSP, 8-state):
----TTSGGGGGGHHHHHHHHHHHHH-HHHHHTTTTHHHHHHHHHHHHHHHHHHHHHHHHHHHHHHHHHHHHHHHHHHHHH-GGGHHHHHHTT-

Radius of gyration: 26.3 Å; chains: 1; bounding box: 47×17×77 Å